Protein AF-A0A838HPN2-F1 (afdb_monomer_lite)

Radius of gyration: 23.69 Å; chains: 1; bounding box: 60×68×53 Å

pLDDT: mean 77.25, std 20.17, range [32.31, 98.19]

Secondary structure (DSSP, 8-state):
--PPPPPS-TTTTT-S--TT-S-------SSTTEEEEESTTTTTTHHHHHHHHHHSTTSEEEEEPTTEEEEEPTTS-EEEEESS-EEEEE-TT-EE-SSSS--EES-EEEEE-TT-EEETTTTEEE---TTPPPPPPP-----SSSGGGSSSS-------

Structure (mmCIF, N/CA/C/O backbone):
data_AF-A0A838HPN2-F1
#
_entry.id   AF-A0A838HPN2-F1
#
loop_
_atom_site.group_PDB
_atom_site.id
_atom_site.type_symbol
_atom_site.label_atom_id
_atom_site.label_alt_id
_atom_site.label_comp_id
_atom_site.label_asym_id
_atom_site.label_entity_id
_atom_site.label_seq_id
_atom_site.pdbx_PDB_ins_code
_atom_site.Cartn_x
_atom_site.Cartn_y
_atom_site.Cartn_z
_atom_site.occupancy
_atom_site.B_iso_or_equiv
_atom_site.auth_seq_id
_atom_site.auth_comp_id
_atom_site.auth_asym_id
_atom_site.auth_atom_id
_atom_site.pdbx_PDB_model_num
ATOM 1 N N . LEU A 1 1 ? 18.049 -16.992 -5.142 1.00 32.31 1 LEU A N 1
ATOM 2 C CA . LEU A 1 1 ? 19.004 -16.239 -5.981 1.00 32.31 1 LEU A CA 1
ATOM 3 C C . LEU A 1 1 ? 19.113 -14.856 -5.358 1.00 32.31 1 LEU A C 1
ATOM 5 O O . LEU A 1 1 ? 18.188 -14.074 -5.505 1.00 32.31 1 LEU A O 1
ATOM 9 N N . GLY A 1 2 ? 20.113 -14.644 -4.502 1.00 35.28 2 GLY A N 1
ATOM 10 C CA . GLY A 1 2 ? 20.293 -13.396 -3.756 1.00 35.28 2 GLY A CA 1
ATOM 11 C C . GLY A 1 2 ? 21.450 -12.618 -4.360 1.00 35.28 2 GLY A C 1
ATOM 12 O O . GLY A 1 2 ? 22.536 -13.178 -4.474 1.00 35.28 2 GLY A O 1
ATOM 13 N N . GLY A 1 3 ? 21.188 -11.381 -4.783 1.00 46.03 3 GLY A N 1
ATOM 14 C CA . GLY A 1 3 ? 22.236 -10.429 -5.138 1.00 46.03 3 GLY A CA 1
ATOM 15 C C . GLY A 1 3 ? 23.056 -10.020 -3.915 1.00 46.03 3 GLY A C 1
ATOM 16 O O . GLY A 1 3 ? 22.686 -10.330 -2.774 1.00 46.03 3 GLY A O 1
ATOM 17 N N . ASP A 1 4 ? 24.174 -9.344 -4.173 1.00 51.88 4 ASP A N 1
ATOM 18 C CA . ASP A 1 4 ? 25.071 -8.849 -3.135 1.00 51.88 4 ASP A CA 1
ATOM 19 C C . ASP A 1 4 ? 24.308 -8.044 -2.083 1.00 51.88 4 ASP A C 1
ATOM 21 O O . ASP A 1 4 ? 23.414 -7.247 -2.373 1.00 51.88 4 ASP A O 1
ATOM 25 N N . ARG A 1 5 ? 24.645 -8.298 -0.818 1.00 50.31 5 ARG A N 1
ATOM 26 C CA . ARG A 1 5 ? 24.022 -7.616 0.313 1.00 50.31 5 ARG A CA 1
ATOM 27 C C . ARG A 1 5 ? 24.346 -6.122 0.195 1.00 50.31 5 ARG A C 1
ATOM 29 O O . ARG A 1 5 ? 25.534 -5.795 0.204 1.00 50.31 5 ARG A O 1
ATOM 36 N N . PRO A 1 6 ? 23.345 -5.223 0.146 1.00 56.72 6 PRO A N 1
ATOM 37 C CA . PRO A 1 6 ? 23.623 -3.798 0.076 1.00 56.72 6 PRO A CA 1
ATOM 38 C C . PRO A 1 6 ? 24.478 -3.356 1.278 1.00 56.72 6 PRO A C 1
ATOM 40 O O . PRO A 1 6 ? 24.395 -3.983 2.349 1.00 56.72 6 PRO A O 1
ATOM 43 N N . PRO A 1 7 ? 25.311 -2.310 1.110 1.00 51.75 7 PRO A N 1
ATOM 44 C CA . PRO A 1 7 ? 26.220 -1.818 2.141 1.00 51.75 7 PRO A CA 1
ATOM 45 C C . PRO A 1 7 ? 25.519 -1.640 3.492 1.00 51.75 7 PRO A C 1
ATOM 47 O O . PRO A 1 7 ? 24.357 -1.245 3.566 1.00 51.75 7 PRO A O 1
ATOM 50 N N . ARG A 1 8 ? 26.223 -1.960 4.587 1.00 50.31 8 ARG A N 1
ATOM 51 C CA . ARG A 1 8 ? 25.667 -1.876 5.951 1.00 50.31 8 ARG A CA 1
ATOM 52 C C . ARG A 1 8 ? 25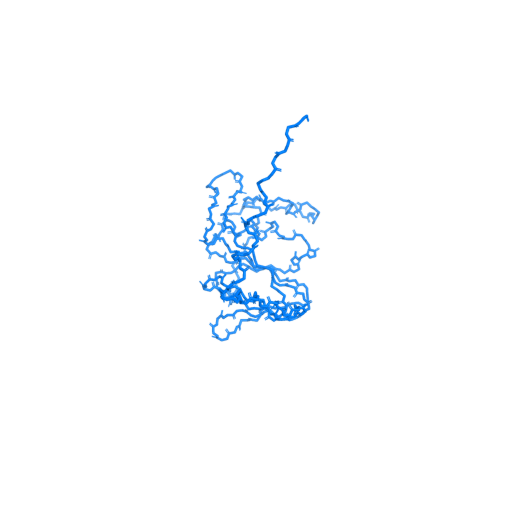.402 -0.443 6.417 1.00 50.31 8 ARG A C 1
ATOM 54 O O . ARG A 1 8 ? 24.708 -0.287 7.423 1.00 50.31 8 ARG A O 1
ATOM 61 N N . ASP A 1 9 ? 25.954 0.568 5.747 1.00 45.91 9 ASP A N 1
ATOM 62 C CA . ASP A 1 9 ? 25.664 1.952 6.101 1.00 45.91 9 ASP A CA 1
ATOM 63 C C . ASP A 1 9 ? 24.239 2.324 5.666 1.00 45.91 9 ASP A C 1
ATOM 65 O O . ASP A 1 9 ? 23.775 2.026 4.565 1.00 45.91 9 ASP A O 1
ATOM 69 N N . SER A 1 10 ? 23.504 2.924 6.596 1.00 53.00 10 SER A N 1
ATOM 70 C CA . SER A 1 10 ? 22.098 3.284 6.432 1.00 53.00 10 SER A CA 1
ATOM 71 C C . SER A 1 10 ? 21.872 4.564 5.624 1.00 53.00 10 SER A C 1
ATOM 73 O O . SER A 1 10 ? 20.717 4.937 5.424 1.00 53.00 10 SER A O 1
ATOM 75 N N . SER A 1 11 ? 22.936 5.268 5.230 1.00 54.38 11 SER A N 1
ATOM 76 C CA . SER A 1 11 ? 22.859 6.499 4.437 1.00 54.38 11 SER A CA 1
ATOM 77 C C . SER A 1 11 ? 22.764 6.222 2.941 1.00 54.38 11 SER A C 1
ATOM 79 O O . SER A 1 11 ? 22.065 6.965 2.255 1.00 54.38 11 SER A O 1
ATOM 81 N N . GLU A 1 12 ? 23.397 5.152 2.454 1.00 53.69 12 GLU A N 1
ATOM 82 C CA . GLU A 1 12 ? 23.450 4.828 1.021 1.00 53.69 12 GLU A CA 1
ATOM 83 C C . GLU A 1 12 ? 22.608 3.610 0.619 1.00 53.69 12 GLU A C 1
ATOM 85 O O . GLU A 1 12 ? 22.199 3.476 -0.539 1.00 53.69 12 GLU A O 1
ATOM 90 N N . ALA A 1 13 ? 22.268 2.735 1.570 1.00 52.62 13 ALA A N 1
ATOM 91 C CA . ALA A 1 13 ? 21.354 1.633 1.306 1.00 52.62 13 ALA A CA 1
ATOM 92 C C . ALA A 1 13 ? 19.972 2.180 0.880 1.00 52.62 13 ALA A C 1
ATOM 94 O O . ALA A 1 13 ? 19.314 2.888 1.641 1.00 52.62 13 ALA A O 1
ATOM 95 N N . TYR A 1 14 ? 19.511 1.803 -0.320 1.00 59.84 14 TYR A N 1
ATOM 96 C CA . TYR A 1 14 ? 18.195 2.136 -0.907 1.00 59.84 14 TYR A CA 1
ATOM 97 C C . TYR A 1 14 ? 18.023 3.546 -1.506 1.00 59.84 14 TYR A C 1
ATOM 99 O O . TYR A 1 14 ? 16.893 4.013 -1.670 1.00 59.84 14 TYR A O 1
ATOM 107 N N . LEU A 1 15 ? 19.103 4.225 -1.900 1.00 60.94 15 LEU A N 1
ATOM 108 C CA . LEU A 1 15 ? 18.998 5.511 -2.612 1.00 60.94 15 LEU A CA 1
ATOM 109 C C . LEU A 1 15 ? 18.380 5.398 -4.017 1.00 60.94 15 LEU A C 1
ATOM 111 O O . LEU A 1 15 ? 17.855 6.385 -4.529 1.00 60.94 15 LEU A O 1
ATOM 115 N N . THR A 1 16 ? 18.387 4.208 -4.617 1.00 60.78 16 THR A N 1
ATOM 116 C CA . THR A 1 16 ? 17.936 3.970 -5.992 1.00 60.78 16 THR A CA 1
ATOM 117 C C . THR A 1 16 ? 16.802 2.950 -6.068 1.00 60.78 16 THR A C 1
ATOM 119 O O . THR A 1 16 ? 16.671 2.057 -5.226 1.00 60.78 16 THR A O 1
ATOM 122 N N . ILE A 1 17 ? 15.970 3.093 -7.101 1.00 65.50 17 ILE A N 1
ATOM 123 C CA . ILE A 1 17 ? 15.000 2.077 -7.514 1.00 65.50 17 ILE A CA 1
ATOM 124 C C . ILE A 1 17 ? 15.730 1.160 -8.496 1.00 65.50 17 ILE A C 1
ATOM 126 O O . ILE A 1 17 ? 15.893 1.501 -9.665 1.00 65.50 17 ILE A O 1
ATOM 130 N N . ASP A 1 18 ? 16.234 0.038 -7.993 1.00 67.38 18 ASP A N 1
ATOM 131 C CA . ASP A 1 18 ? 17.056 -0.899 -8.759 1.00 67.38 18 ASP A CA 1
ATOM 132 C C . ASP A 1 18 ? 16.642 -2.350 -8.504 1.00 67.38 18 ASP A C 1
ATOM 134 O O . ASP A 1 18 ? 16.088 -2.665 -7.443 1.00 67.38 18 ASP A O 1
ATOM 138 N N . ARG A 1 19 ? 16.918 -3.216 -9.482 1.00 67.19 19 ARG A N 1
ATOM 139 C CA . ARG A 1 19 ? 16.597 -4.638 -9.421 1.00 67.19 19 ARG A CA 1
ATOM 140 C C . ARG A 1 19 ? 17.527 -5.405 -8.497 1.00 67.19 19 ARG A C 1
ATOM 142 O O . ARG A 1 19 ? 18.724 -5.151 -8.456 1.00 67.19 19 ARG A O 1
ATOM 149 N N . SER A 1 20 ? 16.992 -6.423 -7.830 1.00 66.19 20 SER A N 1
ATOM 150 C CA . SER A 1 20 ? 17.732 -7.386 -7.004 1.00 66.19 20 SER A CA 1
ATOM 151 C C . SER A 1 20 ? 18.532 -6.752 -5.862 1.00 66.19 20 SER A C 1
ATOM 153 O O . SER A 1 20 ? 19.378 -7.409 -5.260 1.00 66.19 20 SER A O 1
ATOM 155 N N . ASN A 1 21 ? 18.247 -5.495 -5.521 1.00 66.75 21 ASN A N 1
ATOM 156 C CA . ASN A 1 21 ? 18.982 -4.733 -4.511 1.00 66.75 21 ASN A CA 1
ATOM 157 C C . ASN A 1 21 ? 18.493 -5.032 -3.076 1.00 66.75 21 ASN A C 1
ATOM 159 O O . ASN A 1 21 ? 18.834 -4.351 -2.109 1.00 66.75 21 ASN A O 1
ATOM 163 N N . ILE A 1 22 ? 17.581 -5.998 -2.914 1.00 71.25 22 ILE A N 1
ATOM 164 C CA . ILE A 1 22 ? 16.826 -6.181 -1.676 1.00 71.25 22 ILE A CA 1
ATOM 165 C C . ILE A 1 22 ? 16.673 -7.660 -1.365 1.00 71.25 22 ILE A C 1
ATOM 167 O O . ILE A 1 22 ? 16.087 -8.428 -2.122 1.00 71.25 22 ILE A O 1
ATOM 171 N N . VAL A 1 23 ? 17.140 -8.048 -0.181 1.00 68.31 23 VAL A N 1
ATOM 172 C CA . VAL A 1 23 ? 16.947 -9.403 0.332 1.00 68.31 23 VAL A CA 1
ATOM 173 C C . VAL A 1 23 ? 15.546 -9.521 0.935 1.00 68.31 23 VAL A C 1
ATOM 175 O O . VAL A 1 23 ? 15.179 -8.758 1.836 1.00 68.31 23 VAL A O 1
ATOM 178 N N . THR A 1 24 ? 14.769 -10.487 0.448 1.00 71.19 24 THR A N 1
ATOM 179 C CA . THR A 1 24 ? 13.448 -10.855 0.973 1.00 71.19 24 THR A CA 1
ATOM 180 C C . THR A 1 24 ? 13.484 -12.249 1.592 1.00 71.19 24 THR A C 1
ATOM 182 O O . THR A 1 24 ? 14.309 -13.092 1.241 1.00 71.19 24 THR A O 1
ATOM 185 N N . ALA A 1 25 ? 12.588 -12.493 2.546 1.00 73.25 25 ALA A N 1
ATOM 186 C CA . ALA A 1 25 ? 12.364 -13.804 3.141 1.00 73.25 25 ALA A CA 1
ATOM 187 C C . ALA A 1 25 ? 10.858 -14.076 3.197 1.00 73.25 25 ALA A C 1
ATOM 189 O O . ALA A 1 25 ? 10.050 -13.148 3.281 1.00 73.25 25 ALA A O 1
ATOM 190 N N . ARG A 1 26 ? 10.469 -15.353 3.157 1.00 77.62 26 ARG A N 1
ATOM 191 C CA . ARG A 1 26 ? 9.068 -15.748 3.322 1.00 77.62 26 ARG A CA 1
ATOM 192 C C . ARG A 1 26 ? 8.639 -15.497 4.772 1.00 77.62 26 ARG A C 1
ATOM 194 O O . ARG A 1 26 ? 9.257 -16.018 5.694 1.00 77.62 26 ARG A O 1
ATOM 201 N N . GLY A 1 27 ? 7.581 -14.708 4.954 1.00 81.12 27 GLY A N 1
ATOM 202 C CA . GLY A 1 27 ? 6.956 -14.479 6.260 1.00 81.12 27 GLY A CA 1
ATOM 203 C C . GLY A 1 27 ? 5.923 -15.550 6.630 1.00 81.12 27 GLY A C 1
ATOM 204 O O . GLY A 1 27 ? 5.745 -16.539 5.922 1.00 81.12 27 GLY A O 1
ATOM 205 N N . PHE A 1 28 ? 5.177 -15.308 7.710 1.00 82.12 28 PHE A N 1
ATOM 206 C CA . PHE A 1 28 ? 4.164 -16.230 8.250 1.00 82.12 28 PHE A CA 1
ATOM 207 C C . PHE A 1 28 ? 2.905 -16.412 7.382 1.00 82.12 28 PHE A C 1
ATOM 209 O O . PHE A 1 28 ? 2.063 -17.243 7.698 1.00 82.12 28 PHE A O 1
ATOM 216 N N . GLY A 1 29 ? 2.744 -15.637 6.305 1.00 82.94 29 GLY A N 1
ATOM 217 C CA . GLY A 1 29 ? 1.606 -15.779 5.388 1.00 82.94 29 GLY A CA 1
ATOM 218 C C . GLY A 1 29 ? 0.264 -15.247 5.910 1.00 82.94 29 GLY A C 1
ATOM 219 O O . GLY A 1 29 ? -0.764 -15.546 5.316 1.00 82.94 29 GLY A O 1
ATOM 220 N N . LEU A 1 30 ? 0.265 -14.439 6.978 1.00 84.19 30 LEU A N 1
ATOM 221 C CA . LEU A 1 30 ? -0.950 -13.852 7.572 1.00 84.19 30 LEU A CA 1
ATOM 222 C C . LEU A 1 30 ? -1.669 -12.863 6.635 1.00 84.19 30 LEU A C 1
ATOM 224 O O . LEU A 1 30 ? -2.886 -12.720 6.686 1.00 84.19 30 LEU A O 1
ATOM 228 N N . LEU A 1 31 ? -0.906 -12.193 5.770 1.00 89.31 31 LEU A N 1
ATOM 229 C CA . LEU A 1 31 ? -1.386 -11.305 4.714 1.00 89.31 31 LEU A CA 1
ATOM 230 C C . LEU A 1 31 ? -0.924 -11.878 3.368 1.00 89.31 31 LEU A C 1
ATOM 232 O O . LEU A 1 31 ? 0.234 -11.685 2.982 1.00 89.31 31 LEU A O 1
ATOM 236 N N . PRO A 1 32 ? -1.773 -12.640 2.660 1.00 87.31 32 PRO A N 1
ATOM 237 C CA . PRO A 1 32 ? -1.372 -13.277 1.416 1.00 87.31 32 PRO A CA 1
ATOM 238 C C . PRO A 1 32 ? -1.073 -12.231 0.339 1.00 87.31 32 PRO A C 1
ATOM 240 O O . PRO A 1 32 ? -1.698 -11.172 0.277 1.00 87.31 32 PRO A O 1
ATOM 243 N N . ARG A 1 33 ? -0.111 -12.555 -0.532 1.00 91.38 33 ARG A N 1
ATOM 244 C CA . ARG A 1 33 ? 0.312 -11.720 -1.671 1.00 91.38 33 ARG A CA 1
ATOM 245 C C . ARG A 1 33 ? 0.644 -10.266 -1.308 1.00 91.38 33 ARG A C 1
ATOM 247 O O . ARG A 1 33 ? 0.348 -9.342 -2.061 1.00 91.38 33 ARG A O 1
ATOM 254 N N . THR A 1 34 ? 1.229 -10.064 -0.133 1.00 94.00 34 THR A N 1
ATOM 255 C CA . THR A 1 34 ? 1.545 -8.733 0.389 1.00 94.00 34 THR A CA 1
ATOM 256 C C . THR A 1 34 ? 2.979 -8.700 0.905 1.00 94.00 34 THR A C 1
ATOM 258 O O . THR A 1 34 ? 3.425 -9.621 1.589 1.00 94.00 34 THR A O 1
ATOM 261 N N . ILE A 1 35 ? 3.703 -7.636 0.573 1.00 93.31 35 ILE A N 1
ATOM 262 C CA . ILE A 1 35 ? 5.020 -7.294 1.105 1.00 93.31 35 ILE A CA 1
ATOM 263 C C . ILE A 1 35 ? 4.806 -6.159 2.103 1.00 93.31 35 ILE A C 1
ATOM 265 O O . ILE A 1 35 ? 4.256 -5.124 1.738 1.00 93.31 35 ILE A O 1
ATOM 269 N N . VAL A 1 36 ? 5.228 -6.347 3.353 1.00 90.94 36 VAL A N 1
ATOM 270 C CA . VAL A 1 36 ? 5.050 -5.352 4.422 1.00 90.94 36 VAL A CA 1
ATOM 271 C C . VAL A 1 36 ? 6.408 -4.792 4.841 1.00 90.94 36 VAL A C 1
ATOM 273 O O . VAL A 1 36 ? 7.337 -5.559 5.089 1.00 90.94 36 VAL A O 1
ATOM 276 N N . ASP A 1 37 ? 6.515 -3.467 4.949 1.00 88.25 37 ASP A N 1
ATOM 277 C CA . ASP A 1 37 ? 7.666 -2.768 5.537 1.00 88.25 37 ASP A CA 1
ATOM 278 C C . ASP A 1 37 ? 7.198 -1.793 6.635 1.00 88.25 37 ASP A C 1
ATOM 280 O O . ASP A 1 37 ? 6.129 -1.185 6.541 1.00 88.25 37 ASP A O 1
ATOM 284 N N . GLN A 1 38 ? 8.005 -1.651 7.687 1.00 80.94 38 GLN A N 1
ATOM 285 C CA . GLN A 1 38 ? 7.725 -0.830 8.873 1.00 80.94 38 GLN A CA 1
ATOM 286 C C . GLN A 1 38 ? 8.701 0.352 8.991 1.00 80.94 38 GLN A C 1
ATOM 288 O O . GLN A 1 38 ? 9.835 0.285 8.510 1.00 80.94 38 GLN A O 1
ATOM 293 N N . HIS A 1 39 ? 8.298 1.413 9.702 1.00 68.06 39 HIS A N 1
ATOM 294 C CA . HIS A 1 39 ? 9.028 2.696 9.804 1.00 68.06 39 HIS A CA 1
ATOM 295 C C . HIS A 1 39 ? 9.274 3.336 8.435 1.00 68.06 39 HIS A C 1
ATOM 297 O O . HIS A 1 39 ? 10.380 3.780 8.106 1.00 68.06 39 HIS A O 1
ATOM 303 N N . PHE A 1 40 ? 8.230 3.307 7.615 1.00 62.78 40 PHE A N 1
ATOM 304 C CA . PHE A 1 40 ? 8.331 3.510 6.183 1.00 62.78 40 PHE A CA 1
ATOM 305 C C . PHE A 1 40 ? 8.726 4.945 5.797 1.00 62.78 40 PHE A C 1
ATOM 307 O O . PHE A 1 40 ? 9.681 5.141 5.040 1.00 62.78 40 PHE A O 1
ATOM 314 N N . VAL A 1 41 ? 8.059 5.947 6.382 1.00 61.38 41 VAL A N 1
ATOM 315 C CA . VAL A 1 41 ? 8.260 7.365 6.040 1.00 61.38 41 VAL A CA 1
ATOM 316 C C . VAL A 1 41 ? 9.560 7.899 6.649 1.00 61.38 41 VAL A C 1
ATOM 318 O O . VAL A 1 41 ?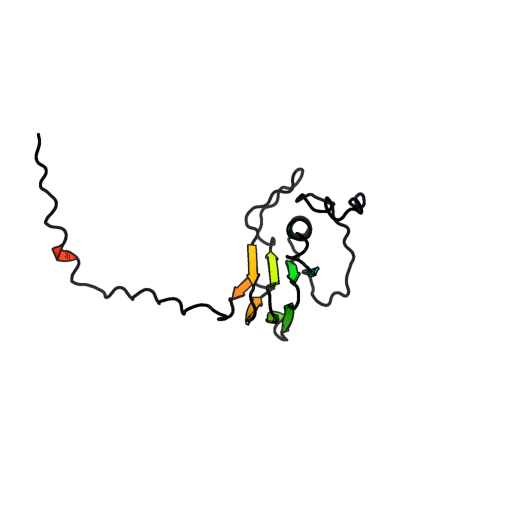 10.372 8.521 5.966 1.00 61.38 41 VAL A O 1
ATOM 321 N N . ARG A 1 42 ? 9.823 7.586 7.925 1.00 57.09 42 ARG A N 1
ATOM 322 C CA . ARG A 1 42 ? 10.977 8.109 8.684 1.00 57.09 42 ARG A CA 1
ATOM 323 C C . ARG A 1 42 ? 12.339 7.640 8.160 1.00 57.09 42 ARG A C 1
ATOM 325 O O . ARG A 1 42 ? 13.337 8.310 8.406 1.00 57.09 42 ARG A O 1
ATOM 332 N N . ARG A 1 43 ? 12.405 6.513 7.438 1.00 60.59 43 ARG A N 1
ATOM 333 C CA . ARG A 1 43 ? 13.664 5.922 6.938 1.00 60.59 43 ARG A CA 1
ATOM 334 C C . ARG A 1 43 ? 13.822 5.928 5.415 1.00 60.59 43 ARG A C 1
ATOM 336 O O . ARG A 1 43 ? 14.670 5.200 4.912 1.00 60.59 43 ARG A O 1
ATOM 343 N N . LYS A 1 44 ? 13.028 6.716 4.676 1.00 67.88 44 LYS A N 1
ATOM 344 C CA . LYS A 1 44 ? 13.111 6.818 3.201 1.00 67.88 44 LYS A CA 1
ATOM 345 C C . LYS A 1 44 ? 13.019 5.458 2.478 1.00 67.88 44 LYS A C 1
ATOM 347 O O . LYS A 1 44 ? 13.599 5.272 1.414 1.00 67.88 44 LYS A O 1
ATOM 352 N N . ARG A 1 45 ? 12.263 4.493 3.017 1.00 72.88 45 ARG A N 1
ATOM 353 C CA . ARG A 1 45 ? 12.184 3.119 2.470 1.00 72.88 45 ARG A CA 1
ATOM 354 C C . ARG A 1 45 ? 11.265 2.979 1.251 1.00 72.88 45 ARG A C 1
ATOM 356 O O . ARG A 1 45 ? 11.014 1.864 0.800 1.00 72.88 45 ARG A O 1
ATOM 363 N N . HIS A 1 46 ? 10.798 4.095 0.692 1.00 81.06 46 HIS A N 1
ATOM 364 C CA . HIS A 1 46 ? 9.956 4.124 -0.503 1.00 81.06 46 HIS A CA 1
ATOM 365 C C . HIS A 1 46 ? 10.602 3.415 -1.689 1.00 81.06 46 HIS A C 1
ATOM 367 O O . HIS A 1 46 ? 9.967 2.559 -2.299 1.00 81.06 46 HIS A O 1
ATOM 373 N N . ASN A 1 47 ? 11.874 3.713 -1.963 1.00 83.62 47 ASN A N 1
ATOM 374 C CA . ASN A 1 47 ? 12.601 3.113 -3.079 1.00 83.62 47 ASN A CA 1
ATOM 375 C C . ASN A 1 47 ? 12.695 1.596 -2.919 1.00 83.62 47 ASN A C 1
ATOM 377 O O . ASN A 1 47 ? 12.412 0.859 -3.855 1.00 83.62 47 ASN A O 1
ATOM 381 N N . ARG A 1 48 ? 12.988 1.131 -1.697 1.00 85.19 48 ARG A N 1
ATOM 382 C CA . ARG A 1 48 ? 13.061 -0.295 -1.374 1.00 85.19 48 ARG A CA 1
ATOM 383 C C . ARG A 1 48 ? 11.733 -1.003 -1.653 1.00 85.19 48 ARG A C 1
ATOM 385 O O . ARG A 1 48 ? 11.682 -1.976 -2.399 1.00 85.19 48 ARG A O 1
ATOM 392 N N . LEU A 1 49 ? 10.651 -0.532 -1.038 1.00 89.56 49 LEU A N 1
ATOM 393 C CA . LEU A 1 49 ? 9.354 -1.189 -1.182 1.00 89.56 49 LEU A CA 1
ATOM 394 C C . LEU A 1 49 ? 8.856 -1.131 -2.631 1.00 89.56 49 LEU A C 1
ATOM 396 O O . LEU A 1 49 ? 8.335 -2.123 -3.131 1.00 89.56 49 LEU A O 1
ATOM 400 N N . MET A 1 50 ? 9.064 -0.005 -3.318 1.00 90.12 50 MET A N 1
ATOM 401 C CA . MET A 1 50 ? 8.687 0.143 -4.720 1.00 90.12 50 MET A CA 1
ATOM 402 C C . MET A 1 50 ? 9.466 -0.818 -5.623 1.00 90.12 50 MET A C 1
ATOM 404 O O . MET A 1 50 ? 8.831 -1.499 -6.422 1.00 90.12 50 MET A O 1
ATOM 408 N N . SER A 1 51 ? 10.790 -0.945 -5.475 1.00 89.50 51 SER A N 1
ATOM 409 C CA . SER A 1 51 ? 11.577 -1.910 -6.259 1.00 89.50 51 SER A CA 1
ATOM 410 C C . SER A 1 51 ? 11.048 -3.333 -6.101 1.00 89.50 51 SER A C 1
ATOM 412 O O . SER A 1 51 ? 10.826 -4.014 -7.097 1.00 89.50 51 SER A O 1
ATOM 414 N N . LEU A 1 52 ? 10.749 -3.760 -4.866 1.00 91.19 52 LEU A N 1
ATOM 415 C CA . LEU A 1 52 ? 10.198 -5.096 -4.615 1.00 91.19 52 LEU A CA 1
ATOM 416 C C . LEU A 1 52 ? 8.850 -5.322 -5.299 1.00 91.19 52 LEU A C 1
ATOM 418 O O . LEU A 1 52 ? 8.609 -6.404 -5.829 1.00 91.19 52 LEU A O 1
ATOM 422 N N . VAL A 1 53 ? 7.972 -4.321 -5.276 1.00 94.19 53 VAL A N 1
ATOM 423 C CA . VAL A 1 53 ? 6.661 -4.398 -5.932 1.00 94.19 53 VAL A CA 1
ATOM 424 C C . VAL A 1 53 ? 6.809 -4.433 -7.448 1.00 94.19 53 VAL A C 1
ATOM 426 O O . VAL A 1 53 ? 6.107 -5.187 -8.108 1.00 94.19 53 VAL A O 1
ATOM 429 N N . LEU A 1 54 ? 7.735 -3.662 -8.015 1.00 93.50 54 LEU A N 1
ATOM 430 C CA . LEU A 1 54 ? 7.981 -3.666 -9.456 1.00 93.50 54 LEU A CA 1
ATOM 431 C C . LEU A 1 54 ? 8.628 -4.972 -9.941 1.00 93.50 54 LEU A C 1
ATOM 433 O O . LEU A 1 54 ? 8.374 -5.403 -11.061 1.00 93.50 54 LEU A O 1
ATOM 437 N N . GLU A 1 55 ? 9.426 -5.629 -9.103 1.00 91.06 55 GLU A N 1
ATOM 438 C CA . GLU A 1 55 ? 9.939 -6.977 -9.372 1.00 91.06 55 GLU A CA 1
ATOM 439 C C . GLU A 1 55 ? 8.880 -8.071 -9.194 1.00 91.06 55 GLU A C 1
ATOM 441 O O . GLU A 1 55 ? 8.995 -9.142 -9.785 1.00 91.06 55 GLU A O 1
ATOM 446 N N . ASN A 1 56 ? 7.854 -7.816 -8.379 1.00 92.94 56 ASN A N 1
ATOM 447 C CA . ASN A 1 56 ? 6.807 -8.774 -8.033 1.00 92.94 56 ASN A CA 1
ATOM 448 C C . ASN A 1 56 ? 5.420 -8.122 -8.187 1.00 92.94 56 ASN A C 1
ATOM 450 O O . ASN A 1 56 ? 4.730 -7.931 -7.183 1.00 92.94 56 ASN A O 1
ATOM 454 N N . PRO A 1 57 ? 4.987 -7.775 -9.415 1.00 93.75 57 PRO A N 1
ATOM 455 C CA . PRO A 1 57 ? 3.800 -6.941 -9.643 1.00 93.75 57 PRO A CA 1
ATOM 456 C C . PRO A 1 57 ? 2.482 -7.565 -9.166 1.00 93.75 57 PRO A C 1
ATOM 458 O O . PRO A 1 57 ? 1.514 -6.843 -8.937 1.00 93.75 57 PRO A O 1
ATOM 461 N N . ASP A 1 58 ? 2.447 -8.884 -8.957 1.00 93.81 58 ASP A N 1
ATOM 462 C CA . ASP A 1 58 ? 1.304 -9.598 -8.375 1.00 93.81 58 ASP A CA 1
ATOM 463 C C . ASP A 1 58 ? 1.149 -9.387 -6.857 1.00 93.81 58 ASP A C 1
ATOM 465 O O . ASP A 1 58 ? 0.127 -9.773 -6.273 1.00 93.81 58 ASP A O 1
ATOM 469 N N . MET A 1 59 ? 2.154 -8.790 -6.211 1.00 95.06 59 MET A N 1
ATOM 470 C CA . MET A 1 59 ? 2.195 -8.510 -4.780 1.00 95.06 59 MET A CA 1
ATOM 471 C C . MET A 1 59 ? 1.819 -7.053 -4.499 1.00 95.06 59 MET A C 1
ATOM 473 O O . MET A 1 59 ? 2.261 -6.128 -5.178 1.00 95.06 59 MET A O 1
ATOM 477 N N . LEU A 1 60 ? 1.058 -6.833 -3.430 1.00 97.12 60 LEU A N 1
ATOM 478 C CA . LEU A 1 60 ? 0.829 -5.494 -2.888 1.00 97.12 60 LEU A CA 1
ATOM 479 C C . LEU A 1 60 ? 1.995 -5.086 -1.987 1.00 97.12 60 LEU A C 1
ATOM 481 O O . LEU A 1 60 ? 2.375 -5.845 -1.098 1.00 97.12 60 LEU A O 1
ATOM 485 N N . GLY A 1 61 ? 2.539 -3.885 -2.172 1.00 95.88 61 GLY A N 1
ATOM 486 C CA . GLY A 1 61 ? 3.513 -3.312 -1.242 1.00 95.88 61 GLY A CA 1
ATOM 487 C C . GLY A 1 61 ? 2.824 -2.430 -0.219 1.00 95.88 61 GLY A C 1
ATOM 488 O O . GLY A 1 61 ? 2.134 -1.492 -0.600 1.00 95.88 61 GLY A O 1
ATOM 489 N N . VAL A 1 62 ? 3.026 -2.697 1.067 1.00 96.19 62 VAL A N 1
ATOM 490 C CA . VAL A 1 62 ? 2.383 -1.975 2.167 1.00 96.19 62 VAL A CA 1
ATOM 491 C C . VAL A 1 62 ? 3.445 -1.420 3.112 1.00 96.19 62 VAL A C 1
ATOM 493 O O . VAL A 1 62 ? 4.133 -2.164 3.807 1.00 96.19 62 VAL A O 1
ATOM 496 N N . GLY A 1 63 ? 3.567 -0.097 3.142 1.00 94.38 63 GLY A N 1
ATOM 497 C CA . GLY A 1 63 ? 4.408 0.630 4.084 1.00 94.38 63 GLY A CA 1
ATOM 498 C C . GLY A 1 63 ? 3.569 1.165 5.238 1.00 94.38 63 GLY A C 1
ATOM 499 O O . GLY A 1 63 ? 2.688 1.994 5.016 1.00 94.38 63 GLY A O 1
ATOM 500 N N . ILE A 1 64 ? 3.838 0.712 6.461 1.00 92.69 64 ILE A N 1
ATOM 501 C CA . ILE A 1 64 ? 3.127 1.157 7.669 1.00 92.69 64 ILE A CA 1
ATOM 502 C C . ILE A 1 64 ? 4.024 2.137 8.433 1.00 92.69 64 ILE A C 1
ATOM 504 O O . ILE A 1 64 ? 5.175 1.817 8.762 1.00 92.69 64 ILE A O 1
ATOM 508 N N . ASP A 1 65 ? 3.518 3.348 8.673 1.00 90.12 65 ASP A N 1
ATOM 509 C CA . ASP A 1 65 ? 4.249 4.372 9.417 1.00 90.12 65 ASP A CA 1
ATOM 510 C C . ASP A 1 65 ? 4.158 4.174 10.942 1.00 90.12 65 ASP A C 1
ATOM 512 O O . ASP A 1 65 ? 3.417 3.330 11.450 1.00 90.12 65 ASP A O 1
ATOM 516 N N . GLU A 1 66 ? 4.958 4.930 11.691 1.00 87.62 66 GLU A N 1
ATOM 517 C CA . GLU A 1 66 ? 4.989 4.862 13.153 1.00 87.62 66 GLU A CA 1
ATOM 518 C C . GLU A 1 66 ? 3.618 5.166 13.779 1.00 87.62 66 GLU A C 1
ATOM 520 O O . GLU A 1 66 ? 2.804 5.910 13.228 1.00 87.62 66 GLU A O 1
ATOM 525 N N . ALA A 1 67 ? 3.353 4.545 14.935 1.00 89.88 67 ALA A N 1
ATOM 526 C CA . ALA A 1 67 ? 2.089 4.669 15.669 1.00 89.88 67 ALA A CA 1
ATOM 527 C C . ALA A 1 67 ? 0.824 4.419 14.811 1.00 89.88 67 ALA A C 1
ATOM 529 O O . ALA A 1 67 ? -0.242 4.971 15.086 1.00 89.88 67 ALA A O 1
ATOM 530 N N . THR A 1 68 ? 0.943 3.592 13.767 1.00 92.19 68 THR A N 1
ATOM 531 C CA . THR A 1 68 ? -0.125 3.278 12.808 1.00 92.19 68 THR A CA 1
ATOM 532 C C . THR A 1 68 ? -0.221 1.770 12.617 1.00 92.19 68 THR A C 1
ATOM 534 O O . THR A 1 68 ? 0.776 1.055 12.716 1.00 92.19 68 THR A O 1
ATOM 537 N N . ALA A 1 69 ? -1.424 1.271 12.352 1.00 94.19 69 ALA A N 1
ATOM 538 C CA . ALA A 1 69 ? -1.673 -0.127 12.054 1.00 94.19 69 ALA A CA 1
ATOM 539 C C . ALA A 1 69 ? -2.642 -0.282 10.878 1.00 94.19 69 ALA A C 1
ATOM 541 O O . ALA A 1 69 ? -3.507 0.560 10.624 1.00 94.19 69 ALA A O 1
ATOM 542 N N . LEU A 1 70 ? -2.492 -1.405 10.179 1.00 95.19 70 LEU A N 1
ATOM 543 C CA . LEU A 1 70 ? -3.420 -1.858 9.158 1.00 95.19 70 LEU A CA 1
ATOM 544 C C . LEU A 1 70 ? -4.244 -3.011 9.729 1.00 95.19 70 LEU A C 1
ATOM 546 O O . LEU A 1 70 ? -3.738 -4.116 9.924 1.00 95.19 70 LEU A O 1
ATOM 550 N N . GLN A 1 71 ? -5.512 -2.748 10.010 1.00 96.81 71 GLN A N 1
ATOM 551 C CA . GLN A 1 71 ? -6.445 -3.751 10.495 1.00 96.81 71 GLN A CA 1
ATOM 552 C C . GLN A 1 71 ? -7.031 -4.528 9.316 1.00 96.81 71 GLN A C 1
ATOM 554 O O . GLN A 1 71 ? -7.610 -3.937 8.407 1.00 96.81 71 GLN A O 1
ATOM 559 N N . VAL A 1 72 ? -6.924 -5.856 9.351 1.00 96.75 72 VAL A N 1
ATOM 560 C CA . VAL A 1 72 ? -7.596 -6.743 8.393 1.00 96.75 72 VAL A CA 1
ATOM 561 C C . VAL A 1 72 ? -8.969 -7.102 8.948 1.00 96.75 72 VAL A C 1
ATOM 563 O O . VAL A 1 72 ? -9.073 -7.719 10.007 1.00 96.75 72 VAL A O 1
ATOM 566 N N . ASN A 1 73 ? -10.026 -6.696 8.251 1.00 96.25 73 ASN A N 1
ATOM 567 C CA . ASN A 1 73 ? -11.399 -6.975 8.657 1.00 96.25 73 ASN A CA 1
ATOM 568 C C . ASN A 1 73 ? -11.825 -8.396 8.243 1.00 96.25 73 AS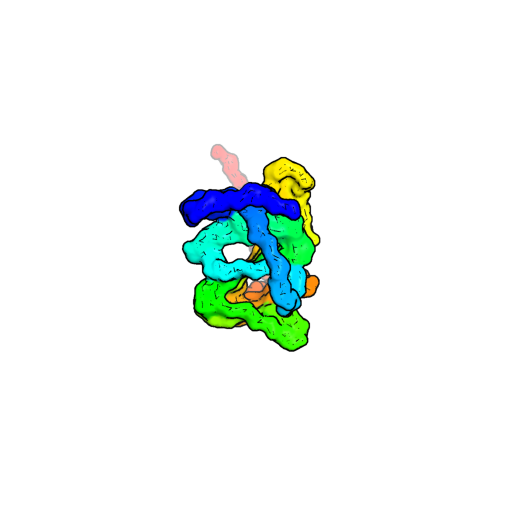N A C 1
ATOM 570 O O . ASN A 1 73 ? -11.258 -8.954 7.299 1.00 96.25 73 ASN A O 1
ATOM 574 N N . PRO A 1 74 ? -12.868 -8.972 8.875 1.00 95.94 74 PRO A N 1
ATOM 575 C CA . PRO A 1 74 ? -13.382 -10.299 8.517 1.00 95.94 74 PRO A CA 1
ATOM 576 C C . PRO A 1 74 ? -13.814 -10.447 7.049 1.00 95.94 74 PRO A C 1
ATOM 578 O O . PRO A 1 74 ? -13.772 -11.543 6.502 1.00 95.94 74 PRO A O 1
ATOM 581 N N . ASP A 1 75 ? -14.203 -9.351 6.394 1.00 95.31 75 ASP A N 1
ATOM 582 C CA . ASP A 1 75 ? -14.586 -9.328 4.975 1.00 95.31 75 ASP A CA 1
ATOM 583 C C . ASP A 1 75 ? -13.391 -9.217 4.002 1.00 95.31 75 ASP A C 1
ATOM 585 O O . ASP A 1 75 ? -13.575 -9.148 2.780 1.00 95.31 75 ASP A O 1
ATOM 589 N N . GLY A 1 76 ? -12.169 -9.195 4.542 1.00 94.75 76 GLY A N 1
ATOM 590 C CA . GLY A 1 76 ? -10.910 -9.098 3.812 1.00 94.75 76 GLY A CA 1
ATOM 591 C C . GLY A 1 76 ? -10.478 -7.676 3.451 1.00 94.75 76 GLY A C 1
ATOM 592 O O . GLY A 1 76 ? -9.384 -7.513 2.910 1.00 94.75 76 GLY A O 1
ATOM 593 N N . ARG A 1 77 ? -11.284 -6.643 3.738 1.00 97.25 77 ARG A N 1
ATOM 594 C CA . ARG A 1 77 ? -10.882 -5.241 3.537 1.00 97.25 77 ARG A CA 1
ATOM 595 C C . ARG A 1 77 ? -9.931 -4.790 4.632 1.00 97.25 77 ARG A C 1
ATOM 597 O O . ARG A 1 77 ? -9.955 -5.303 5.749 1.00 97.25 77 ARG A O 1
ATOM 604 N N . TRP A 1 78 ? -9.115 -3.795 4.322 1.00 97.81 78 TRP A N 1
ATOM 605 C CA . TRP A 1 78 ? -8.138 -3.242 5.247 1.00 97.81 78 TRP A CA 1
ATOM 606 C C . TRP A 1 78 ? -8.564 -1.859 5.714 1.00 97.81 78 TRP A C 1
ATOM 608 O O . TRP A 1 78 ? -8.901 -1.019 4.884 1.00 97.81 78 TRP A O 1
ATOM 618 N N . THR A 1 79 ? -8.514 -1.612 7.019 1.00 97.94 79 THR A N 1
ATOM 619 C CA . THR A 1 79 ? -8.784 -0.301 7.619 1.00 97.94 79 THR A CA 1
ATOM 620 C C . THR A 1 79 ? -7.512 0.241 8.253 1.00 97.94 79 THR A C 1
ATOM 622 O O . THR A 1 79 ? -6.824 -0.471 8.984 1.00 97.94 79 THR A O 1
ATOM 625 N N . VAL A 1 80 ? -7.198 1.508 7.998 1.00 97.19 80 VAL A N 1
ATOM 626 C CA . VAL A 1 80 ? -6.081 2.187 8.662 1.00 97.19 80 VAL A CA 1
ATOM 627 C C . VAL A 1 80 ? -6.532 2.729 10.011 1.00 97.19 80 VAL A C 1
ATOM 629 O O . VAL A 1 80 ? -7.535 3.438 10.097 1.00 97.19 80 VAL A O 1
ATOM 632 N N . VAL A 1 81 ? -5.769 2.434 11.058 1.00 96.38 81 VAL A N 1
ATOM 633 C CA . VAL A 1 81 ? -5.989 2.937 12.420 1.00 96.38 81 VAL A CA 1
ATOM 634 C C . VAL A 1 81 ? -4.679 3.472 13.002 1.00 96.38 81 VAL A C 1
ATOM 636 O O . VAL A 1 81 ? -3.599 3.052 12.593 1.00 96.38 81 VAL A O 1
ATOM 639 N N . GLY A 1 82 ? -4.758 4.386 13.969 1.00 93.88 82 GLY A N 1
ATOM 640 C CA . GLY A 1 82 ? -3.588 5.003 14.606 1.00 93.88 82 GLY A CA 1
ATOM 641 C C . GLY A 1 82 ? -3.416 6.477 14.240 1.00 93.88 82 GLY A C 1
ATOM 642 O O . GLY A 1 82 ? -4.403 7.165 13.986 1.00 93.88 82 GLY A O 1
ATOM 643 N N . ALA A 1 83 ? -2.175 6.963 14.271 1.00 90.25 83 ALA A N 1
ATOM 644 C CA . ALA A 1 83 ? -1.862 8.394 14.240 1.00 90.25 83 ALA A CA 1
ATOM 645 C C . ALA A 1 83 ? -1.280 8.910 12.911 1.00 90.25 83 ALA A C 1
ATOM 647 O O . ALA A 1 83 ? -1.260 10.120 12.697 1.00 90.25 83 ALA A O 1
ATOM 648 N N . SER A 1 84 ? -0.803 8.029 12.029 1.00 92.00 84 SER A N 1
ATOM 649 C CA . SER A 1 84 ? -0.188 8.390 10.746 1.00 92.00 84 SER A CA 1
ATOM 650 C C . SER A 1 84 ? -0.800 7.571 9.599 1.00 92.00 84 SER A C 1
ATOM 652 O O . SER A 1 84 ? -1.964 7.168 9.658 1.00 92.00 84 SER A O 1
ATOM 654 N N . VAL A 1 85 ? -0.057 7.388 8.508 1.00 93.19 85 VAL A N 1
ATOM 655 C CA . VAL A 1 85 ? -0.542 6.829 7.244 1.00 93.19 85 VAL A CA 1
ATOM 656 C C . VAL A 1 85 ? -0.059 5.403 6.991 1.00 93.19 85 VAL A C 1
ATOM 658 O O . VAL A 1 85 ? 1.005 4.976 7.443 1.00 93.19 85 VAL A O 1
ATOM 661 N N . VAL A 1 86 ? -0.823 4.688 6.170 1.00 95.19 86 VAL A N 1
ATOM 662 C CA . VAL A 1 86 ? -0.354 3.501 5.449 1.00 95.19 86 VAL A CA 1
ATOM 663 C C . VAL A 1 86 ? -0.218 3.851 3.974 1.00 95.19 86 VAL A C 1
ATOM 665 O O . VAL A 1 86 ? -1.111 4.454 3.381 1.00 95.19 86 VAL A O 1
ATOM 668 N N . VAL A 1 87 ? 0.895 3.458 3.365 1.00 95.75 87 VAL A N 1
ATOM 669 C CA . VAL A 1 87 ? 1.133 3.622 1.931 1.00 95.75 87 VAL A CA 1
ATOM 670 C C . VAL A 1 87 ? 0.986 2.274 1.240 1.00 95.75 87 VAL A C 1
ATOM 672 O O . VAL A 1 87 ? 1.629 1.307 1.640 1.00 95.75 87 VAL A O 1
ATOM 675 N N . VAL A 1 88 ? 0.164 2.211 0.193 1.00 96.94 88 VAL A N 1
ATOM 676 C CA . VAL A 1 88 ? -0.022 1.009 -0.628 1.00 96.94 88 VAL A CA 1
ATOM 677 C C . VAL A 1 88 ? 0.469 1.267 -2.048 1.00 96.94 88 VAL A C 1
ATOM 679 O O . VAL A 1 88 ? 0.022 2.209 -2.703 1.00 96.94 88 VAL A O 1
ATOM 682 N N . TYR A 1 89 ? 1.354 0.397 -2.523 1.00 96.75 89 TYR A N 1
ATOM 683 C CA . TYR A 1 89 ? 1.787 0.293 -3.911 1.00 96.75 89 TYR A CA 1
ATOM 684 C C . TYR A 1 89 ? 1.103 -0.903 -4.563 1.00 96.75 89 TYR A C 1
ATOM 686 O O . TYR A 1 89 ? 1.188 -2.026 -4.061 1.00 96.75 89 TYR A O 1
ATOM 694 N N . ASP A 1 90 ? 0.459 -0.666 -5.699 1.00 97.38 90 ASP A N 1
ATOM 695 C CA . ASP A 1 90 ? -0.216 -1.696 -6.480 1.00 97.38 90 ASP A CA 1
ATOM 696 C C . ASP A 1 90 ? 0.201 -1.601 -7.951 1.00 97.38 90 ASP A C 1
ATOM 698 O O . ASP A 1 90 ? -0.179 -0.672 -8.670 1.00 97.38 90 ASP A O 1
ATOM 702 N N . ALA A 1 91 ? 1.003 -2.576 -8.385 1.00 97.19 91 ALA A N 1
ATOM 703 C CA . ALA A 1 91 ? 1.552 -2.664 -9.734 1.00 97.19 91 ALA A CA 1
ATOM 704 C C . ALA A 1 91 ? 0.879 -3.741 -10.604 1.00 97.19 91 ALA A C 1
ATOM 706 O O . ALA A 1 91 ? 1.339 -3.987 -11.715 1.00 97.19 91 ALA A O 1
ATOM 707 N N . ARG A 1 92 ? -0.242 -4.337 -10.167 1.00 95.81 92 ARG A N 1
ATOM 708 C CA . ARG A 1 92 ? -0.917 -5.438 -10.890 1.00 95.81 92 ARG A CA 1
ATOM 709 C C . ARG A 1 92 ? -1.410 -5.059 -12.290 1.00 95.81 92 ARG A C 1
ATOM 711 O O . ARG A 1 92 ? -1.615 -5.928 -13.127 1.00 95.81 92 ARG A O 1
ATOM 718 N N . GLY A 1 93 ? -1.623 -3.766 -12.538 1.00 94.50 93 GLY A N 1
ATOM 719 C CA . GLY A 1 93 ? -1.978 -3.215 -13.853 1.00 94.50 93 GLY A CA 1
ATOM 720 C C . GLY A 1 93 ? -0.865 -2.393 -14.506 1.00 94.50 93 GLY A C 1
ATOM 721 O O . GLY A 1 93 ? -1.109 -1.737 -15.518 1.00 94.50 93 GLY A O 1
ATOM 722 N N . ALA A 1 94 ? 0.332 -2.365 -13.916 1.00 96.38 94 ALA A N 1
ATOM 723 C CA . ALA A 1 94 ? 1.426 -1.541 -14.402 1.00 96.38 94 ALA A CA 1
ATOM 724 C C . ALA A 1 94 ? 2.136 -2.201 -15.591 1.00 96.38 94 ALA A C 1
ATOM 726 O O . ALA A 1 94 ? 2.284 -3.420 -15.667 1.00 96.38 94 ALA A O 1
ATOM 727 N N . ARG A 1 95 ? 2.645 -1.377 -16.508 1.00 96.81 95 ARG A N 1
ATOM 728 C CA . ARG A 1 95 ? 3.627 -1.801 -17.510 1.00 96.81 95 ARG A CA 1
ATOM 729 C C . ARG A 1 95 ? 5.012 -1.547 -16.950 1.00 96.81 95 ARG A C 1
ATOM 731 O O . ARG A 1 95 ? 5.303 -0.420 -16.558 1.00 96.81 95 ARG A O 1
ATOM 738 N N . ILE A 1 96 ? 5.849 -2.575 -16.945 1.00 95.50 96 ILE A N 1
ATOM 739 C CA . ILE A 1 96 ? 7.182 -2.546 -16.341 1.00 95.50 96 ILE A CA 1
ATOM 740 C C . ILE A 1 96 ? 8.202 -2.913 -17.418 1.00 95.50 96 ILE A C 1
ATOM 742 O O . ILE A 1 96 ? 7.924 -3.749 -18.282 1.00 95.50 96 ILE A O 1
ATOM 746 N N . THR A 1 97 ? 9.362 -2.258 -17.415 1.00 92.00 97 THR A N 1
ATOM 747 C CA . THR A 1 97 ? 10.453 -2.607 -18.330 1.00 92.00 97 THR A CA 1
ATOM 748 C C . THR A 1 97 ? 10.861 -4.070 -18.115 1.00 92.00 97 THR A C 1
ATOM 750 O O . THR A 1 97 ? 10.896 -4.529 -16.976 1.00 92.00 97 THR A O 1
ATOM 753 N N . PRO A 1 98 ? 11.165 -4.847 -19.168 1.00 85.00 98 PRO A N 1
ATOM 754 C CA . PRO A 1 98 ? 11.507 -6.264 -19.023 1.00 85.00 98 PRO A CA 1
ATOM 755 C C . PRO A 1 98 ? 12.951 -6.477 -18.546 1.00 85.00 98 PRO A C 1
ATOM 757 O O . PRO A 1 98 ? 13.220 -7.399 -17.778 1.00 85.00 98 PRO A O 1
ATOM 760 N N . SER A 1 99 ? 13.877 -5.592 -18.913 1.00 80.25 99 SER A N 1
ATOM 761 C CA . SER A 1 99 ? 15.302 -5.652 -18.565 1.00 80.25 99 SER A CA 1
ATOM 762 C C . SER A 1 99 ? 15.916 -4.253 -18.452 1.00 80.25 99 SER A C 1
ATOM 764 O O . SER A 1 99 ? 15.294 -3.263 -18.838 1.00 80.25 99 SER A O 1
ATOM 766 N N . GLY A 1 100 ? 17.134 -4.179 -17.908 1.00 78.81 100 GLY A N 1
ATOM 767 C CA . GLY A 1 100 ? 17.847 -2.919 -17.697 1.00 78.81 100 GLY A CA 1
ATOM 768 C C . GLY A 1 100 ? 17.290 -2.122 -16.518 1.00 78.81 100 GLY A C 1
ATOM 769 O O . GLY A 1 100 ? 16.894 -2.701 -15.506 1.00 78.81 100 GLY A O 1
ATOM 770 N N . VAL A 1 101 ? 17.269 -0.793 -16.655 1.00 80.31 101 VAL A N 1
ATOM 771 C CA . VAL A 1 101 ? 16.773 0.125 -15.618 1.00 80.31 101 VAL A CA 1
ATOM 772 C C . VAL A 1 101 ? 15.300 -0.159 -15.320 1.00 80.31 101 VAL A C 1
ATOM 774 O O . VAL A 1 101 ? 14.479 -0.303 -16.233 1.00 80.31 101 VAL A O 1
ATOM 777 N N . LEU A 1 102 ? 14.963 -0.234 -14.032 1.00 84.06 102 LEU A N 1
ATOM 778 C CA . LEU A 1 102 ? 13.611 -0.518 -13.569 1.00 84.06 102 LEU A CA 1
ATOM 779 C C . LEU A 1 102 ? 12.706 0.698 -13.815 1.00 84.06 102 LEU A C 1
ATOM 781 O O . LEU A 1 102 ? 12.739 1.683 -13.083 1.00 84.06 102 LEU A O 1
ATOM 785 N N . GLY A 1 103 ? 11.908 0.627 -14.878 1.00 90.81 103 GLY A N 1
ATOM 786 C CA . GLY A 1 103 ? 10.929 1.642 -15.248 1.00 90.81 103 GLY A CA 1
ATOM 787 C C . GLY A 1 103 ? 9.521 1.069 -15.175 1.00 90.81 103 GLY A C 1
ATOM 788 O O . GLY A 1 103 ? 9.307 -0.097 -15.506 1.00 90.81 103 GLY A O 1
ATOM 789 N N . ALA A 1 104 ? 8.553 1.885 -14.762 1.00 94.56 104 ALA A N 1
ATOM 790 C CA . ALA A 1 104 ? 7.161 1.467 -14.681 1.00 94.56 104 ALA A CA 1
ATOM 791 C C . ALA A 1 104 ? 6.192 2.615 -14.983 1.00 94.56 104 ALA A C 1
ATOM 793 O O . ALA A 1 104 ? 6.461 3.772 -14.670 1.00 94.56 104 ALA A O 1
ATOM 794 N N . THR A 1 105 ? 5.039 2.285 -15.562 1.00 96.69 105 THR A N 1
ATOM 795 C CA . THR A 1 105 ? 3.903 3.200 -15.736 1.00 96.69 105 THR A CA 1
ATOM 796 C C . THR A 1 105 ? 2.599 2.503 -15.359 1.00 96.69 105 THR A C 1
ATOM 798 O O . THR A 1 105 ? 2.470 1.293 -15.537 1.00 96.69 105 THR A O 1
ATOM 801 N N . GLY A 1 106 ? 1.636 3.250 -14.815 1.00 96.19 106 GLY A N 1
ATOM 802 C CA . GLY A 1 106 ? 0.363 2.696 -14.336 1.00 96.19 106 GLY A CA 1
ATOM 803 C C . GLY A 1 106 ? 0.422 2.051 -12.945 1.00 96.19 106 GLY A C 1
ATOM 804 O O . GLY A 1 106 ? -0.491 1.317 -12.577 1.00 96.19 106 GLY A O 1
ATOM 805 N N . VAL A 1 107 ? 1.471 2.318 -12.160 1.00 95.88 107 VAL A N 1
ATOM 806 C CA . VAL A 1 107 ? 1.528 1.923 -10.743 1.00 95.88 107 VAL A CA 1
ATOM 807 C C . VAL A 1 107 ? 0.548 2.786 -9.953 1.00 95.88 107 VAL A C 1
ATOM 809 O O . VAL A 1 107 ? 0.601 4.015 -10.027 1.00 95.88 107 VAL A O 1
ATOM 812 N N . ARG A 1 108 ? -0.336 2.159 -9.176 1.00 96.88 108 ARG A N 1
ATOM 813 C CA . ARG A 1 108 ? -1.246 2.875 -8.277 1.00 96.88 108 ARG A CA 1
ATOM 814 C C . ARG A 1 108 ? -0.574 3.081 -6.925 1.00 96.88 108 ARG A C 1
ATOM 816 O O . ARG A 1 108 ? -0.068 2.134 -6.324 1.00 96.88 108 ARG A O 1
ATOM 823 N N . LEU A 1 109 ? -0.591 4.326 -6.459 1.00 96.12 109 LEU A N 1
ATOM 824 C CA . LEU A 1 109 ? -0.143 4.723 -5.130 1.00 96.12 109 LEU A CA 1
ATOM 825 C C . LEU A 1 109 ? -1.351 5.177 -4.319 1.00 96.12 109 LEU A C 1
ATOM 827 O O . LEU A 1 109 ? -2.084 6.073 -4.736 1.00 96.12 109 LEU A O 1
ATOM 831 N N . HIS A 1 110 ? -1.519 4.600 -3.137 1.00 96.88 110 HIS A N 1
ATOM 832 C CA . HIS A 1 110 ? -2.500 5.053 -2.164 1.00 96.88 110 HIS A CA 1
ATOM 833 C C . HIS A 1 110 ? -1.782 5.500 -0.896 1.00 96.88 110 HIS A C 1
ATOM 835 O O . HIS A 1 110 ? -0.982 4.751 -0.345 1.00 96.88 110 HIS A O 1
ATOM 841 N N . ILE A 1 111 ? -2.087 6.707 -0.425 1.00 95.38 111 ILE A N 1
ATOM 842 C CA . ILE A 1 111 ? -1.650 7.212 0.879 1.00 95.38 111 ILE A CA 1
ATOM 843 C C . ILE A 1 111 ? -2.908 7.304 1.734 1.00 95.38 111 ILE A C 1
ATOM 845 O O . ILE A 1 111 ? -3.802 8.100 1.452 1.00 95.38 111 ILE A O 1
ATOM 849 N N . LEU A 1 112 ? -3.011 6.421 2.718 1.00 96.19 112 LEU A N 1
ATOM 850 C CA . LEU A 1 112 ? -4.234 6.143 3.455 1.00 96.19 112 LEU A CA 1
ATOM 851 C C . LEU A 1 112 ? -4.086 6.660 4.886 1.00 96.19 112 LEU A C 1
ATOM 853 O O . LEU A 1 112 ? -3.295 6.125 5.659 1.00 96.19 112 LEU A O 1
ATOM 857 N N . SER A 1 113 ? -4.835 7.706 5.227 1.00 95.00 113 SER A N 1
ATOM 858 C CA . SER A 1 113 ? -4.919 8.262 6.584 1.00 95.00 113 SER A CA 1
ATOM 859 C C . SER A 1 113 ? -5.822 7.413 7.492 1.00 95.00 113 SER A C 1
ATOM 861 O O . SER A 1 113 ? -6.570 6.568 6.980 1.00 95.00 113 SER A O 1
ATOM 863 N N . PRO A 1 114 ? -5.813 7.634 8.822 1.00 96.06 114 PRO A N 1
ATOM 864 C CA . PRO A 1 114 ? -6.691 6.914 9.741 1.00 96.06 114 PRO A CA 1
ATOM 865 C C . PRO A 1 114 ? -8.166 6.984 9.322 1.00 96.06 114 PRO A C 1
ATOM 867 O O . PRO A 1 114 ? -8.669 8.025 8.897 1.00 96.06 114 PRO A O 1
ATOM 870 N N . GLY A 1 115 ? -8.857 5.849 9.411 1.00 96.00 115 GLY A N 1
ATOM 871 C CA . GLY A 1 115 ? -10.235 5.669 8.946 1.00 96.00 115 GLY A CA 1
ATOM 872 C C . GLY A 1 115 ? -10.375 5.362 7.452 1.00 96.00 115 GLY A C 1
ATOM 873 O O . GLY A 1 115 ? -11.479 5.057 7.005 1.00 96.00 115 GLY A O 1
ATOM 874 N N . SER A 1 116 ? -9.294 5.416 6.669 1.00 97.81 116 SER A N 1
ATOM 875 C CA . SER A 1 116 ? -9.322 4.991 5.267 1.00 97.81 116 SER A CA 1
ATOM 876 C C . SER A 1 116 ? -9.460 3.476 5.144 1.00 97.81 116 SER A C 1
ATOM 878 O O . SER A 1 116 ? -8.917 2.721 5.953 1.00 97.81 116 SER A O 1
ATOM 880 N N . VAL A 1 117 ? -10.154 3.041 4.095 1.00 97.75 117 VAL A N 1
ATOM 881 C CA . VAL A 1 117 ? -10.407 1.634 3.778 1.00 97.75 117 VAL A CA 1
ATOM 882 C C . VAL A 1 117 ? -9.821 1.296 2.412 1.00 97.75 117 VAL A C 1
ATOM 884 O O . VAL A 1 117 ? -9.965 2.061 1.461 1.00 97.75 117 VAL A O 1
ATOM 887 N N . TYR A 1 118 ? -9.192 0.132 2.298 1.00 98.19 118 TYR A N 1
ATOM 888 C CA . TYR A 1 118 ? -8.662 -0.409 1.051 1.00 98.19 118 TYR A CA 1
ATOM 889 C C . TYR A 1 118 ? -9.174 -1.834 0.835 1.00 98.19 118 TYR A C 1
ATOM 891 O O . TYR A 1 118 ? -9.083 -2.668 1.735 1.00 98.19 118 TYR A O 1
ATOM 899 N N . ASP A 1 119 ? -9.715 -2.132 -0.347 1.00 97.44 119 ASP A N 1
ATOM 900 C CA . ASP A 1 119 ? -10.031 -3.509 -0.738 1.00 97.44 119 ASP A CA 1
ATOM 901 C C . ASP A 1 119 ? -8.862 -4.086 -1.556 1.00 97.44 119 ASP A C 1
ATOM 903 O O . ASP A 1 119 ? -8.667 -3.698 -2.714 1.00 97.44 119 ASP A O 1
ATOM 907 N N . PRO A 1 120 ? -8.087 -5.038 -1.006 1.00 96.12 120 PRO A N 1
ATOM 908 C CA . PRO A 1 120 ? -6.932 -5.600 -1.698 1.00 96.12 120 PRO A CA 1
ATOM 909 C C . PRO A 1 120 ? -7.297 -6.448 -2.917 1.00 96.12 120 PRO A C 1
ATOM 911 O O . PRO A 1 120 ? -6.437 -6.693 -3.763 1.00 96.12 120 PRO A O 1
ATOM 914 N N . ARG A 1 121 ? -8.549 -6.891 -3.064 1.00 95.12 121 ARG A N 1
ATOM 915 C CA . ARG A 1 121 ? -8.991 -7.679 -4.224 1.00 95.12 121 ARG A CA 1
ATOM 916 C C . ARG A 1 121 ? -9.222 -6.791 -5.439 1.00 95.12 121 ARG A C 1
ATOM 918 O O . ARG A 1 121 ? -8.848 -7.179 -6.539 1.00 95.12 121 ARG A O 1
ATOM 925 N N . THR A 1 122 ? -9.792 -5.605 -5.239 1.00 96.12 122 THR A N 1
ATOM 926 C CA . THR A 1 122 ? -10.144 -4.671 -6.326 1.00 96.12 122 THR A CA 1
ATOM 927 C C . THR A 1 122 ? -9.113 -3.550 -6.504 1.00 96.12 122 THR A C 1
ATOM 929 O O . THR A 1 122 ? -9.003 -2.949 -7.575 1.00 96.12 122 THR A O 1
ATOM 932 N N . GLY A 1 123 ? -8.329 -3.269 -5.462 1.00 96.06 123 GLY A N 1
ATOM 933 C CA . GLY A 1 123 ? -7.418 -2.129 -5.396 1.00 96.06 123 GLY A CA 1
ATOM 934 C C . GLY A 1 123 ? -8.134 -0.785 -5.246 1.00 96.06 123 GLY A C 1
ATOM 935 O O . GLY A 1 123 ? -7.556 0.254 -5.554 1.00 96.06 123 GLY A O 1
ATOM 936 N N . VAL A 1 124 ? -9.401 -0.791 -4.821 1.00 96.62 124 VAL A N 1
ATOM 937 C CA . VAL A 1 124 ? -10.163 0.431 -4.546 1.00 96.62 124 VAL A CA 1
ATOM 938 C C . VAL A 1 124 ? -9.860 0.912 -3.130 1.00 96.62 124 VAL A C 1
ATOM 940 O O . VAL A 1 1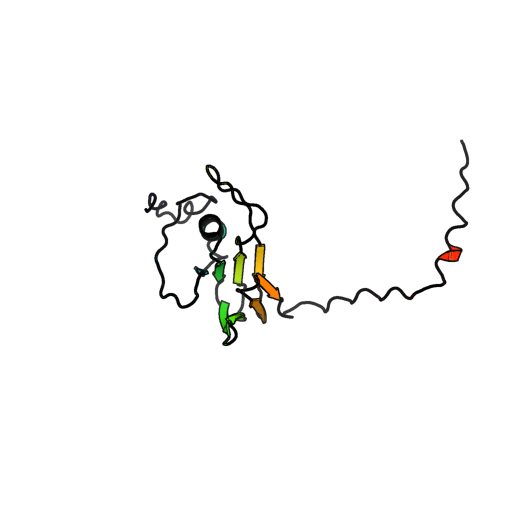24 ? -9.907 0.137 -2.175 1.00 96.62 124 VAL A O 1
ATOM 943 N N . ALA A 1 125 ? -9.589 2.210 -3.003 1.00 97.19 125 ALA A N 1
ATOM 944 C CA . ALA A 1 125 ? -9.409 2.897 -1.732 1.00 97.19 125 ALA A CA 1
ATOM 945 C C . ALA A 1 125 ? -10.547 3.895 -1.493 1.00 97.19 125 ALA A C 1
ATOM 947 O O . ALA A 1 125 ? -11.004 4.568 -2.417 1.00 97.19 125 ALA A O 1
ATOM 948 N N . THR A 1 126 ? -10.970 4.040 -0.245 1.00 96.56 126 THR A N 1
ATOM 949 C CA . THR A 1 126 ? -11.871 5.097 0.218 1.00 96.56 126 THR A CA 1
ATOM 950 C C . THR A 1 126 ? -11.201 5.807 1.381 1.00 96.56 126 THR A C 1
ATOM 952 O O . THR A 1 126 ? -10.798 5.164 2.347 1.00 96.56 126 THR A O 1
ATOM 955 N N . LEU A 1 127 ? -11.047 7.126 1.282 1.00 94.88 127 LEU A N 1
ATOM 956 C CA . LEU A 1 127 ? -10.450 7.910 2.359 1.00 94.88 127 LEU A CA 1
ATOM 957 C C . LEU A 1 127 ? -11.444 8.067 3.510 1.00 94.88 127 LEU A C 1
ATOM 959 O O . LEU A 1 127 ? -12.629 8.321 3.283 1.00 94.88 127 LEU A O 1
ATOM 963 N N . GLY A 1 128 ? -10.947 7.933 4.738 1.00 84.88 128 GLY A N 1
ATOM 964 C CA . GLY A 1 128 ? -11.716 8.261 5.932 1.00 84.88 128 GLY A CA 1
ATOM 965 C C . GLY A 1 128 ? -12.010 9.760 5.980 1.00 84.88 128 GLY A C 1
ATOM 966 O O . GLY A 1 128 ? -11.216 10.571 5.508 1.00 84.88 128 GLY A O 1
ATOM 967 N N . ALA A 1 129 ? -13.131 10.153 6.584 1.00 72.62 129 ALA A N 1
ATOM 968 C CA . ALA A 1 129 ? -13.536 11.558 6.712 1.00 72.62 129 ALA A CA 1
ATOM 969 C C . ALA A 1 129 ? -12.655 12.388 7.677 1.00 72.62 129 ALA A C 1
ATOM 971 O O . ALA A 1 129 ? -13.045 13.479 8.089 1.00 72.62 129 ALA A O 1
ATOM 972 N N . PHE A 1 130 ? -11.482 11.890 8.071 1.00 57.47 130 PHE A N 1
ATOM 973 C CA . PHE A 1 130 ? -10.629 12.541 9.057 1.00 57.47 130 PHE A CA 1
ATOM 974 C C . PHE A 1 130 ? -10.077 13.863 8.499 1.00 57.47 130 PHE A C 1
ATOM 976 O O . PHE A 1 130 ? -9.179 13.871 7.659 1.00 57.47 130 PHE A O 1
ATOM 983 N N . GLY A 1 131 ? -10.647 14.988 8.943 1.00 54.69 131 GLY A N 1
ATOM 984 C CA . GLY A 1 131 ? -10.175 16.340 8.623 1.00 54.69 131 GLY A CA 1
ATOM 985 C C . GLY A 1 131 ? -10.516 16.879 7.226 1.00 54.69 131 GLY A C 1
ATOM 986 O O . GLY A 1 131 ? -10.026 17.948 6.871 1.00 54.69 131 GLY A O 1
ATOM 987 N N . LEU A 1 132 ? -11.347 16.197 6.429 1.00 50.34 132 LEU A N 1
ATOM 988 C CA . LEU A 1 132 ? -11.809 16.732 5.141 1.00 50.34 132 LEU A CA 1
ATOM 989 C C . LEU A 1 132 ? -13.041 17.629 5.356 1.00 50.34 132 LEU A C 1
ATOM 991 O O . LEU A 1 132 ? -14.060 17.122 5.835 1.00 50.34 132 LEU A O 1
ATOM 995 N N . PRO A 1 133 ? -13.024 18.924 4.969 1.00 46.00 133 PRO A N 1
ATOM 996 C CA . PRO A 1 133 ? -14.278 19.639 4.787 1.00 46.00 133 PRO A CA 1
ATOM 997 C C . PRO A 1 133 ? -15.090 18.891 3.725 1.00 46.00 133 PRO A C 1
ATOM 999 O O . PRO A 1 133 ? -14.541 18.451 2.709 1.00 46.00 133 PRO A O 1
ATOM 1002 N N . ALA A 1 134 ? -16.385 18.700 3.987 1.00 50.22 134 ALA A N 1
ATOM 1003 C CA . ALA A 1 134 ? -17.293 18.055 3.048 1.00 50.22 134 ALA A CA 1
ATOM 1004 C C . ALA A 1 134 ? -17.090 18.657 1.651 1.00 50.22 134 ALA A C 1
ATOM 1006 O O . ALA A 1 134 ? -17.089 19.881 1.503 1.00 50.22 134 ALA A O 1
ATOM 1007 N N . ARG A 1 135 ? -16.882 17.812 0.629 1.00 52.16 135 ARG A N 1
ATOM 1008 C CA . ARG A 1 135 ? -16.793 18.310 -0.748 1.00 52.16 135 ARG A CA 1
ATOM 1009 C C . ARG A 1 135 ? -18.070 19.107 -1.030 1.00 52.16 135 ARG A C 1
ATOM 1011 O O . ARG A 1 135 ? -19.149 18.526 -0.879 1.00 52.16 135 ARG A O 1
ATOM 1018 N N . PRO A 1 136 ? -17.991 20.385 -1.442 1.00 49.47 136 PRO A N 1
ATOM 1019 C CA . PRO A 1 136 ? -19.170 21.054 -1.955 1.00 49.47 136 PRO A CA 1
ATOM 1020 C C . PRO A 1 136 ? -19.656 20.231 -3.147 1.00 49.47 136 PRO A C 1
ATOM 1022 O O . PRO A 1 136 ? -18.897 19.952 -4.079 1.00 49.47 136 PRO A O 1
ATOM 1025 N N . GLN A 1 137 ? -20.899 19.758 -3.065 1.00 54.69 137 GLN A N 1
ATOM 1026 C CA . GLN A 1 137 ? -21.535 19.092 -4.193 1.00 54.69 137 GLN A CA 1
ATOM 1027 C C . GLN A 1 137 ? -21.515 20.080 -5.363 1.00 54.69 137 GLN A C 1
ATOM 1029 O O . GLN A 1 137 ? -21.810 21.260 -5.141 1.00 54.69 137 GLN A O 1
ATOM 1034 N N . PRO A 1 138 ? -21.145 19.655 -6.586 1.00 47.19 138 PRO A N 1
ATOM 1035 C CA . PRO A 1 138 ? -21.266 20.531 -7.737 1.00 47.19 138 PRO A CA 1
ATOM 1036 C C . PRO A 1 138 ? -22.718 20.991 -7.782 1.00 47.19 138 PRO A C 1
ATOM 1038 O O . PRO A 1 138 ? -23.628 20.160 -7.792 1.00 47.19 138 PRO A O 1
ATOM 1041 N N . ALA A 1 139 ? -22.919 22.309 -7.709 1.00 53.44 139 ALA A N 1
ATOM 1042 C CA . ALA A 1 139 ? -24.238 22.898 -7.815 1.00 53.44 139 ALA A CA 1
ATOM 1043 C C . ALA A 1 139 ? -24.867 22.322 -9.080 1.00 53.44 139 ALA A C 1
ATOM 1045 O O . ALA A 1 139 ? -24.342 22.512 -10.179 1.00 53.44 139 ALA A O 1
ATOM 1046 N N . LEU A 1 140 ? -25.935 21.545 -8.893 1.00 51.84 140 LEU A N 1
ATOM 1047 C CA . LEU A 1 140 ? -26.753 21.028 -9.972 1.00 51.84 140 LEU A CA 1
ATOM 1048 C C . LEU A 1 140 ? -27.046 22.228 -10.876 1.00 51.84 140 LEU A C 1
ATOM 1050 O O . LEU A 1 140 ? -27.697 23.172 -10.417 1.00 51.84 140 LEU A O 1
ATOM 1054 N N . LEU A 1 141 ? -26.490 22.246 -12.095 1.00 49.50 141 LEU A N 1
ATOM 1055 C CA . LEU A 1 141 ? -26.783 23.300 -13.059 1.00 49.50 141 LEU A CA 1
ATOM 1056 C C . LEU A 1 141 ? -28.303 23.346 -13.168 1.00 49.50 141 LEU A C 1
ATOM 1058 O O . LEU A 1 141 ? -28.921 22.409 -13.676 1.00 49.50 141 LEU A O 1
ATOM 1062 N N . ARG A 1 142 ? -28.903 24.411 -12.627 1.00 46.09 142 ARG A N 1
ATOM 1063 C CA . ARG A 1 142 ? -30.327 24.660 -12.785 1.00 46.09 142 ARG A CA 1
ATOM 1064 C C . ARG A 1 142 ? -30.566 24.786 -14.278 1.00 46.09 142 ARG A C 1
ATOM 1066 O O . ARG A 1 142 ? -30.043 25.673 -14.948 1.00 46.09 142 ARG A O 1
ATOM 1073 N N . THR A 1 143 ? -31.296 23.817 -14.791 1.00 49.91 143 THR A N 1
ATOM 1074 C CA . THR A 1 143 ? -31.686 23.688 -16.178 1.00 49.91 143 THR A CA 1
ATOM 1075 C C . THR A 1 143 ? -32.453 24.937 -16.619 1.00 49.91 143 THR A C 1
ATOM 1077 O O . THR A 1 143 ? -33.401 25.352 -15.962 1.00 49.91 143 THR A O 1
ATOM 1080 N N . GLY A 1 144 ? -32.022 25.506 -17.749 1.00 47.25 144 GLY A N 1
ATOM 1081 C CA . GLY A 1 144 ? -32.840 26.217 -18.735 1.00 47.25 144 GLY A CA 1
ATOM 1082 C C . GLY A 1 144 ? -33.624 27.462 -18.303 1.00 47.25 144 GLY A C 1
ATOM 1083 O O . GLY A 1 144 ? -34.787 27.337 -17.944 1.00 47.25 144 GLY A O 1
ATOM 1084 N N . LYS A 1 145 ? -33.049 28.661 -18.519 1.00 47.41 145 LYS A N 1
ATOM 1085 C CA . LYS A 1 145 ? -33.667 29.743 -19.339 1.00 47.41 145 LYS A CA 1
ATOM 1086 C C . LYS A 1 145 ? -32.859 31.047 -19.454 1.00 47.41 145 LYS A C 1
ATOM 1088 O O . LYS A 1 145 ? -33.224 31.877 -20.278 1.00 47.41 145 LYS A O 1
ATOM 1093 N N . GLU A 1 146 ? -31.773 31.246 -18.707 1.00 43.69 146 GLU A N 1
ATOM 1094 C CA . GLU A 1 146 ? -31.100 32.566 -18.681 1.00 43.69 146 GLU A CA 1
ATOM 1095 C C . GLU A 1 146 ? -29.875 32.721 -19.602 1.00 43.69 146 GLU A C 1
ATOM 1097 O O . GLU A 1 146 ? -29.426 33.839 -19.838 1.00 43.69 146 GLU A O 1
ATOM 1102 N N . ALA A 1 147 ? -29.382 31.649 -20.232 1.00 45.22 147 ALA A N 1
ATOM 1103 C CA . ALA A 1 147 ? -28.223 31.731 -21.134 1.00 45.22 147 ALA A CA 1
ATOM 1104 C C . ALA A 1 147 ? -28.498 32.454 -22.477 1.00 45.22 147 ALA A C 1
ATOM 1106 O O . ALA A 1 147 ? -27.566 32.794 -23.199 1.00 45.22 147 ALA A O 1
ATOM 1107 N N . ALA A 1 148 ? -29.760 32.733 -22.822 1.00 42.34 148 ALA A N 1
ATOM 1108 C CA . ALA A 1 148 ? -30.127 33.296 -24.126 1.00 42.34 148 ALA A CA 1
ATOM 1109 C C . ALA A 1 148 ? -30.049 34.836 -24.224 1.00 42.34 148 ALA A C 1
ATOM 1111 O O . ALA A 1 148 ? -30.349 35.384 -25.280 1.00 42.34 148 ALA A O 1
ATOM 1112 N N . ARG A 1 149 ? -29.649 35.558 -23.165 1.00 46.19 149 ARG A N 1
ATOM 1113 C CA . ARG A 1 149 ? -29.537 37.035 -23.202 1.00 46.19 149 ARG A CA 1
ATOM 1114 C C . ARG A 1 149 ? -28.112 37.590 -23.203 1.00 46.19 149 ARG A C 1
ATOM 1116 O O . ARG A 1 149 ? -27.953 38.799 -23.326 1.00 46.19 149 ARG A O 1
ATOM 1123 N N . ALA A 1 150 ? -27.094 36.735 -23.110 1.00 46.16 150 ALA A N 1
ATOM 1124 C CA . ALA A 1 150 ? -25.697 37.170 -23.009 1.00 46.16 150 ALA A CA 1
ATOM 1125 C C . ALA A 1 150 ? -24.873 37.012 -24.304 1.00 46.16 150 ALA A C 1
ATOM 1127 O O . ALA A 1 150 ? -23.712 37.394 -24.323 1.00 46.16 150 ALA A O 1
ATOM 1128 N N . LEU A 1 151 ? -25.452 36.495 -25.395 1.00 45.41 151 LEU A N 1
ATOM 1129 C CA . LEU A 1 151 ? -24.725 36.216 -26.649 1.00 45.41 151 LEU A CA 1
ATOM 1130 C C . LEU A 1 151 ? -25.012 37.201 -27.799 1.00 45.41 151 LEU A C 1
ATOM 1132 O O . LEU A 1 151 ? -24.681 36.915 -28.943 1.00 45.41 151 LEU A O 1
ATOM 1136 N N . SER A 1 152 ? -25.601 38.371 -27.529 1.00 48.97 152 SER A N 1
ATOM 1137 C CA . SER A 1 152 ? -25.938 39.356 -28.574 1.00 48.97 152 SER A CA 1
ATOM 1138 C C . SER A 1 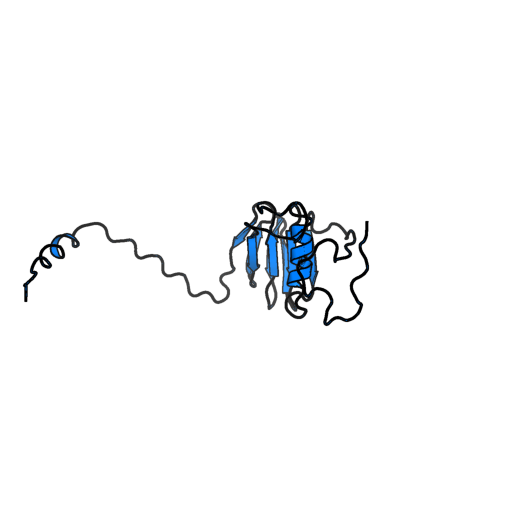152 ? -25.224 40.706 -28.438 1.00 48.97 152 SER A C 1
ATOM 1140 O O . SER A 1 152 ? -25.765 41.712 -28.895 1.00 48.97 152 SER A O 1
ATOM 1142 N N . ARG A 1 153 ? -24.059 40.778 -27.775 1.00 53.31 153 ARG A N 1
ATOM 1143 C CA . ARG A 1 153 ? -23.406 42.076 -27.515 1.00 53.31 153 ARG A CA 1
ATOM 1144 C C . ARG A 1 153 ? -21.928 42.242 -27.866 1.00 53.31 153 ARG A C 1
ATOM 1146 O O . ARG A 1 153 ? -21.469 43.369 -27.763 1.00 53.31 153 ARG A O 1
ATOM 1153 N N . ASP A 1 154 ? -21.250 41.228 -28.401 1.00 48.38 154 ASP A N 1
ATOM 1154 C CA . ASP A 1 154 ? -19.819 41.337 -28.743 1.00 48.38 154 ASP A CA 1
ATOM 1155 C C . ASP A 1 154 ? -19.529 41.102 -30.234 1.00 48.38 154 ASP A C 1
ATOM 1157 O O . ASP A 1 154 ? -18.710 40.274 -30.620 1.00 48.38 154 ASP A O 1
ATOM 1161 N N . LEU A 1 155 ? -20.203 41.870 -31.093 1.00 54.69 155 LEU A N 1
ATOM 1162 C CA . LEU A 1 155 ? -19.802 42.089 -32.487 1.00 54.69 155 LEU A CA 1
ATOM 1163 C C . LEU A 1 155 ? -19.769 43.597 -32.755 1.00 54.69 155 LEU A C 1
ATOM 1165 O O . LEU A 1 155 ? -20.659 44.160 -33.385 1.00 54.69 155 LEU A O 1
ATOM 1169 N N . ALA A 1 156 ? -18.733 44.255 -32.241 1.00 42.84 156 ALA A N 1
ATOM 1170 C CA . ALA A 1 156 ? -18.325 45.581 -32.685 1.00 42.84 156 ALA A CA 1
ATOM 1171 C C . ALA A 1 156 ? -16.794 45.667 -32.644 1.00 42.84 156 ALA A C 1
ATOM 1173 O O . ALA A 1 156 ? -16.187 45.947 -31.616 1.00 42.84 156 ALA A O 1
ATOM 1174 N N . CYS A 1 157 ? -16.182 45.379 -33.790 1.00 42.31 157 CYS A N 1
ATOM 1175 C CA . CYS A 1 157 ? -14.800 45.713 -34.100 1.00 42.31 157 CYS A CA 1
ATOM 1176 C C . CYS A 1 157 ? -14.767 47.156 -34.630 1.00 42.31 157 CYS A C 1
ATOM 1178 O O 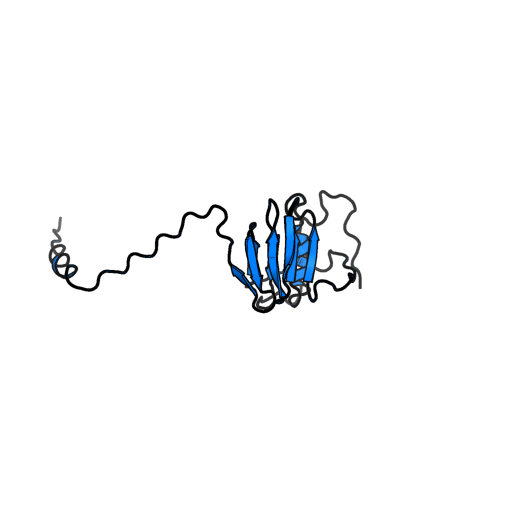. CYS A 1 157 ? -15.574 47.469 -35.510 1.00 42.31 157 CYS A O 1
ATOM 1180 N N . PRO A 1 158 ? -13.850 48.019 -34.164 1.00 51.66 158 PRO A N 1
ATOM 1181 C CA . PRO A 1 158 ? -13.431 49.158 -34.959 1.00 51.66 158 PRO A CA 1
ATOM 1182 C C . PRO A 1 158 ? -11.934 49.086 -35.276 1.00 51.66 158 PRO A C 1
ATOM 1184 O O . PRO A 1 158 ? -11.078 48.959 -34.406 1.00 51.66 158 PRO A O 1
ATOM 1187 N N . SER A 1 159 ? -11.666 49.186 -36.570 1.00 53.16 159 SER A N 1
ATOM 1188 C CA . SER A 1 159 ? -10.410 49.569 -37.203 1.00 53.16 159 SER A CA 1
ATOM 1189 C C . SER A 1 159 ? -9.884 50.922 -36.707 1.00 53.16 159 SER A C 1
ATOM 1191 O O . SER A 1 159 ? -10.644 51.890 -36.745 1.00 53.16 159 SER A O 1
ATOM 1193 N N . CYS A 1 160 ? -8.602 50.964 -36.322 1.00 40.38 160 CYS A N 1
ATOM 1194 C CA . CYS A 1 160 ? -7.601 52.024 -36.538 1.00 40.38 160 CYS A CA 1
ATOM 1195 C C . CYS A 1 160 ? -6.245 51.535 -36.009 1.00 40.38 160 CYS A C 1
ATOM 1197 O O . CYS A 1 160 ? -6.215 51.043 -34.859 1.00 40.38 160 CYS A O 1
#

Foldseek 3Di:
DADDAPDPDLPPQQPALAERSDDDDDDPCPPPLEDEDEQPPVSVCPSVQVSVCLVVLSHKYKYAHPQKDWDQDPVRKTFIAGDAWIKIWHNVVWDWDPDDGTDIDPIDIDTEGHGKIARPVVRDIDHGPPPDDPPPDPPPPPDDDPPVPPPPPPPDDDDD

Sequence (160 aa):
LGGDRPPRDSSEAYLTIDRSNIVTARGFGLLPRTIVDQHFVRRKRHNRLMSLVLENPDMLGVGIDEATALQVNPDGRWTVVGASVVVVYDARGARITPSGVLGATGVRLHILSPGSVYDPRTGVATLGAFGLPARPQPALLRTGKEAARALSRDLACPSC